Protein AF-A0A2V9Y1P7-F1 (afdb_monomer_lite)

pLDDT: mean 88.94, std 13.78, range [37.31, 98.06]

Secondary structure (DSSP, 8-state):
--S-TT---TTEEEEE--TT--HHHHHTSHHHHTTT--HHHHHHHHHS---HHHHHHHIIIII---EEPTTSSSEE--TTGGG-TTSSSTTEEEEEPTT------------

Radius of gyration: 13.61 Å; chains: 1; bounding box: 35×36×35 Å

Sequence (111 aa):
MPSSLDYVPENSMPYTVSSRDSWETLAQRPDVQNSGMSAIDLCYFNFKTRNFAEINWYLNRKIGCRHATRDGSNYMFSDSDKYTQKCPSPGVVYLPKHGSIAPVHETTEEP

Structure (mmCIF, N/CA/C/O backbone):
data_AF-A0A2V9Y1P7-F1
#
_entry.id   AF-A0A2V9Y1P7-F1
#
loop_
_atom_site.group_PDB
_atom_site.id
_atom_site.type_symbol
_atom_site.label_atom_id
_atom_site.label_alt_id
_atom_site.label_comp_id
_atom_site.label_asym_id
_atom_site.label_entity_id
_atom_site.label_seq_id
_atom_site.pdbx_PDB_ins_code
_atom_site.Cartn_x
_atom_site.Cartn_y
_atom_site.Cartn_z
_atom_site.occupancy
_atom_site.B_iso_or_equiv
_atom_site.auth_seq_id
_atom_site.auth_comp_id
_atom_site.auth_asym_id
_atom_site.auth_atom_id
_atom_site.pdbx_PDB_model_num
ATOM 1 N N . MET A 1 1 ? 1.806 -17.628 -1.745 1.00 80.00 1 MET A N 1
ATOM 2 C CA . MET A 1 1 ? 1.710 -16.203 -1.372 1.00 80.00 1 MET A CA 1
ATOM 3 C C . MET A 1 1 ? 0.434 -16.023 -0.557 1.00 80.00 1 MET A C 1
ATOM 5 O O . MET A 1 1 ? -0.545 -16.663 -0.919 1.00 80.00 1 MET A O 1
ATOM 9 N N . PRO A 1 2 ? 0.441 -15.240 0.531 1.00 90.44 2 PRO A N 1
ATOM 10 C CA . PRO A 1 2 ? -0.636 -15.247 1.540 1.00 90.44 2 PRO A CA 1
ATOM 11 C C . PRO A 1 2 ? -2.030 -14.769 1.093 1.00 90.44 2 PRO A C 1
ATOM 13 O O . PRO A 1 2 ? -3.026 -15.181 1.670 1.00 90.44 2 PRO A O 1
ATOM 16 N N . SER A 1 3 ? -2.121 -13.942 0.051 1.00 94.19 3 SER A N 1
ATOM 17 C CA . SER A 1 3 ? -3.363 -13.526 -0.605 1.00 94.19 3 SER A CA 1
ATOM 18 C C . SER A 1 3 ? -3.213 -13.645 -2.125 1.00 94.19 3 SER A C 1
ATOM 20 O O . SER A 1 3 ? -2.106 -13.754 -2.663 1.00 94.19 3 SER A O 1
ATOM 22 N N . SER A 1 4 ? -4.331 -13.660 -2.846 1.00 95.88 4 SER A N 1
ATOM 23 C CA . SER A 1 4 ? -4.298 -13.617 -4.305 1.00 95.88 4 SER A CA 1
ATOM 24 C C . SER A 1 4 ? -3.919 -12.216 -4.810 1.00 95.88 4 SER A C 1
ATOM 26 O O . SER A 1 4 ? -4.014 -11.205 -4.109 1.00 95.88 4 SER A O 1
ATOM 28 N N . LEU A 1 5 ? -3.458 -12.133 -6.057 1.00 94.94 5 LEU A N 1
ATOM 29 C CA . LEU A 1 5 ? -3.057 -10.862 -6.665 1.00 94.94 5 LEU A CA 1
ATOM 30 C C . LEU A 1 5 ? -4.236 -9.903 -6.909 1.00 94.94 5 LEU A C 1
ATOM 32 O O . LEU A 1 5 ? -4.035 -8.692 -6.917 1.00 94.94 5 LEU A O 1
ATOM 36 N N . ASP A 1 6 ? -5.441 -10.440 -7.063 1.00 94.81 6 ASP A N 1
ATOM 37 C CA . ASP A 1 6 ? -6.716 -9.734 -7.216 1.00 94.81 6 ASP A CA 1
ATOM 38 C C . ASP A 1 6 ? -7.465 -9.528 -5.887 1.00 94.81 6 ASP A C 1
ATOM 40 O O . ASP A 1 6 ? -8.526 -8.911 -5.877 1.00 94.81 6 ASP A O 1
ATOM 44 N N . TYR A 1 7 ? -6.916 -9.998 -4.759 1.00 95.19 7 TYR A N 1
ATOM 45 C CA . TYR A 1 7 ? -7.516 -9.800 -3.439 1.00 95.19 7 TYR A CA 1
ATOM 46 C C . TYR A 1 7 ? -7.742 -8.311 -3.145 1.00 95.19 7 TYR A C 1
ATOM 48 O O . TYR A 1 7 ? -6.817 -7.494 -3.241 1.00 95.19 7 TYR A O 1
ATOM 56 N N . VAL A 1 8 ? -8.962 -7.988 -2.724 1.00 95.38 8 VAL A N 1
ATOM 57 C CA . VAL A 1 8 ? -9.372 -6.668 -2.246 1.00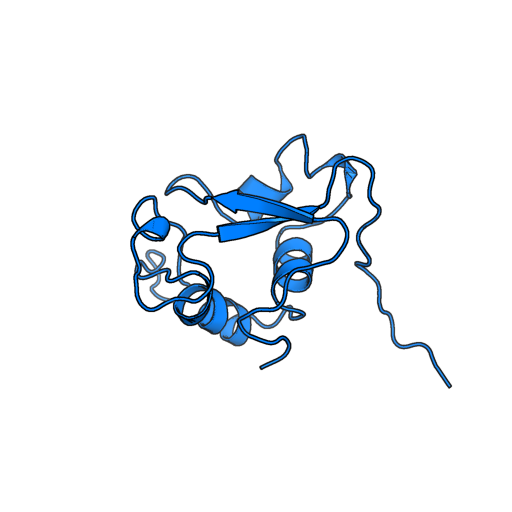 95.38 8 VAL A CA 1
ATOM 58 C C . VAL A 1 8 ? -9.852 -6.824 -0.806 1.00 95.38 8 VAL A C 1
ATOM 60 O O . VAL A 1 8 ? -10.755 -7.627 -0.569 1.00 95.38 8 VAL A O 1
ATOM 63 N N . PRO A 1 9 ? -9.284 -6.087 0.161 1.00 93.50 9 PRO A N 1
ATOM 64 C CA . PRO A 1 9 ? -9.749 -6.151 1.539 1.00 93.50 9 PRO A CA 1
ATOM 65 C C . PRO A 1 9 ? -11.187 -5.639 1.655 1.00 93.50 9 PRO A C 1
ATOM 67 O O . PRO A 1 9 ? -11.554 -4.635 1.036 1.00 93.50 9 PRO A O 1
ATOM 70 N N . GLU A 1 10 ? -11.997 -6.295 2.479 1.00 90.88 10 GLU A N 1
ATOM 71 C CA . GLU A 1 10 ? -13.340 -5.814 2.797 1.00 90.88 10 GLU A CA 1
ATOM 72 C C . GLU A 1 10 ? -13.295 -4.454 3.503 1.00 90.88 10 GLU A C 1
ATOM 74 O O . GLU A 1 10 ? -12.304 -4.089 4.137 1.00 90.88 10 GLU A O 1
ATOM 79 N N . ASN A 1 11 ? -14.385 -3.687 3.390 1.00 89.75 11 ASN A N 1
ATOM 80 C CA . ASN A 1 11 ? -14.514 -2.358 3.997 1.00 89.75 11 ASN A CA 1
ATOM 81 C C . ASN A 1 11 ? -13.353 -1.410 3.670 1.00 89.75 11 ASN A C 1
ATOM 83 O O . ASN A 1 11 ? -12.998 -0.560 4.480 1.00 89.75 11 ASN A O 1
ATOM 87 N N . SER A 1 12 ? -12.782 -1.527 2.473 1.00 93.19 12 SER A N 1
ATOM 88 C CA . SER A 1 12 ? -11.670 -0.694 2.032 1.00 93.19 12 SER A CA 1
ATOM 89 C C . SER A 1 12 ? -12.065 0.338 0.978 1.00 93.19 12 SER A C 1
ATOM 91 O O . SER A 1 12 ? -13.145 0.281 0.381 1.00 93.19 12 SER A O 1
ATOM 93 N N . MET A 1 13 ? -11.174 1.302 0.767 1.00 94.31 13 MET A N 1
ATOM 94 C CA . MET A 1 13 ? -11.186 2.251 -0.338 1.00 94.31 13 MET A CA 1
ATOM 95 C C . MET A 1 13 ? -9.859 2.148 -1.096 1.00 94.31 13 MET A C 1
ATOM 97 O O . MET A 1 13 ? -8.804 2.130 -0.454 1.00 94.31 13 MET A O 1
ATOM 101 N N . PRO A 1 14 ? -9.879 2.096 -2.439 1.00 96.75 14 PRO A N 1
ATOM 102 C CA . PRO A 1 14 ? -8.653 2.134 -3.220 1.00 96.75 14 PRO A CA 1
ATOM 103 C C . PRO A 1 14 ? -7.981 3.504 -3.078 1.00 96.75 14 PRO A C 1
ATOM 105 O O . PRO A 1 14 ? -8.642 4.545 -3.082 1.00 96.75 14 PRO A O 1
ATOM 108 N N . TYR A 1 15 ? -6.659 3.496 -2.991 1.00 97.19 15 TYR A N 1
ATOM 109 C CA . TYR A 1 15 ? -5.813 4.675 -2.915 1.00 97.19 15 TYR A CA 1
ATOM 110 C C . TYR A 1 15 ? -4.646 4.533 -3.888 1.00 97.19 15 TYR A C 1
ATOM 112 O O . TYR A 1 15 ? -3.910 3.543 -3.855 1.00 97.19 15 TYR A O 1
ATOM 120 N N . THR A 1 16 ? -4.475 5.534 -4.749 1.00 98.00 16 THR A N 1
ATOM 121 C CA . THR A 1 16 ? -3.342 5.599 -5.673 1.00 98.00 16 THR A CA 1
ATOM 122 C C . THR A 1 16 ? -2.145 6.208 -4.961 1.00 98.00 16 THR A C 1
ATOM 124 O O . THR A 1 16 ? -2.205 7.366 -4.549 1.00 98.00 16 THR A O 1
ATOM 127 N N . VAL A 1 17 ? -1.065 5.442 -4.842 1.00 97.75 17 VAL A N 1
ATOM 128 C CA . VAL A 1 17 ? 0.163 5.888 -4.179 1.00 97.75 17 VAL A CA 1
ATOM 129 C C . VAL A 1 17 ? 0.947 6.887 -5.033 1.00 97.75 17 VAL A C 1
ATOM 131 O O . VAL A 1 17 ? 0.835 6.928 -6.261 1.00 97.75 17 VAL A O 1
ATOM 134 N N . SER A 1 18 ? 1.761 7.687 -4.355 1.00 97.38 18 SER A N 1
ATOM 135 C CA . SER A 1 18 ? 2.677 8.681 -4.907 1.00 97.38 18 SER A CA 1
ATOM 136 C C . SER A 1 18 ? 4.097 8.466 -4.384 1.00 97.38 18 SER A C 1
ATOM 138 O O . SER A 1 18 ? 4.321 7.718 -3.432 1.00 97.38 18 SER A O 1
ATOM 140 N N . SER A 1 19 ? 5.069 9.198 -4.932 1.00 96.56 19 SER A N 1
ATOM 141 C CA . SER A 1 19 ? 6.466 9.146 -4.457 1.00 96.56 19 SER A CA 1
ATOM 142 C C . SER A 1 19 ? 6.662 9.684 -3.029 1.00 96.56 19 SER A C 1
ATOM 144 O O . SER A 1 19 ? 7.761 9.605 -2.484 1.00 96.56 19 SER A O 1
ATOM 146 N N . ARG A 1 20 ? 5.626 10.292 -2.435 1.00 95.88 20 ARG A N 1
ATOM 147 C CA . ARG A 1 20 ? 5.631 10.805 -1.054 1.00 95.88 20 ARG A CA 1
ATOM 148 C C . ARG A 1 20 ? 5.032 9.814 -0.057 1.00 95.88 20 ARG A C 1
ATOM 150 O O . ARG A 1 20 ? 5.069 10.074 1.145 1.00 95.88 20 ARG A O 1
ATOM 157 N N . ASP A 1 21 ? 4.463 8.718 -0.547 1.00 97.62 21 ASP A N 1
ATOM 158 C CA . ASP A 1 21 ? 3.821 7.723 0.291 1.00 97.62 21 ASP A CA 1
ATOM 159 C C . ASP A 1 21 ? 4.824 6.661 0.761 1.00 97.62 21 ASP A C 1
ATOM 161 O O . ASP A 1 21 ? 5.724 6.234 0.038 1.00 97.62 21 ASP A O 1
ATOM 165 N N . SER A 1 22 ? 4.624 6.196 1.986 1.00 96.88 22 SER A N 1
ATOM 166 C CA . SER A 1 22 ? 5.170 4.966 2.549 1.00 96.88 22 SER A CA 1
ATOM 167 C C . SER A 1 22 ? 4.081 4.331 3.412 1.00 96.88 22 SER A C 1
ATOM 169 O O . SER A 1 22 ? 3.072 4.969 3.714 1.00 96.88 22 SER A O 1
ATOM 171 N N . TRP A 1 23 ? 4.252 3.086 3.850 1.00 96.62 23 TRP A N 1
ATOM 172 C CA . TRP A 1 23 ? 3.274 2.480 4.759 1.00 96.62 23 TRP A CA 1
ATOM 173 C C . TRP A 1 23 ? 3.110 3.286 6.057 1.00 96.62 23 TRP A C 1
ATOM 175 O O . TRP A 1 23 ? 2.001 3.397 6.577 1.00 96.62 23 TRP A O 1
ATOM 185 N N . GLU A 1 24 ? 4.184 3.911 6.541 1.00 96.56 24 GLU A N 1
ATOM 186 C CA . GLU A 1 24 ? 4.174 4.808 7.698 1.00 96.56 24 GLU A CA 1
ATOM 187 C C . GLU A 1 24 ? 3.375 6.083 7.430 1.00 96.56 24 GLU A C 1
ATOM 189 O O . GLU A 1 24 ? 2.531 6.447 8.249 1.00 96.56 24 GLU A O 1
ATOM 194 N N . THR A 1 25 ? 3.597 6.756 6.295 1.00 97.62 25 THR A N 1
ATOM 195 C CA . THR A 1 25 ? 2.848 7.987 5.997 1.00 97.62 25 THR A CA 1
ATOM 196 C C . THR A 1 25 ? 1.375 7.691 5.727 1.00 97.62 25 THR A C 1
ATOM 198 O O . THR A 1 25 ? 0.520 8.468 6.150 1.00 97.62 25 THR A O 1
ATOM 201 N N . LEU A 1 26 ? 1.057 6.541 5.118 1.00 96.69 26 LEU A N 1
ATOM 202 C CA . LEU A 1 26 ? -0.319 6.084 4.917 1.00 96.69 26 LEU A CA 1
ATOM 203 C C . LEU A 1 26 ? -1.030 5.788 6.242 1.00 96.69 26 LEU A C 1
ATOM 205 O O . LEU A 1 26 ? -2.165 6.223 6.422 1.00 96.69 26 LEU A O 1
ATOM 209 N N . ALA A 1 27 ? -0.366 5.118 7.189 1.00 94.81 27 ALA A N 1
ATOM 210 C CA . ALA A 1 27 ? -0.914 4.867 8.527 1.00 94.81 27 ALA A CA 1
ATOM 211 C C . ALA A 1 27 ? -1.173 6.165 9.309 1.00 94.81 27 ALA A C 1
ATOM 213 O O . ALA A 1 27 ? -2.099 6.246 10.113 1.00 94.81 27 ALA A O 1
ATOM 214 N N . GLN A 1 28 ? -0.381 7.207 9.047 1.00 95.06 28 GLN A N 1
ATOM 215 C CA . GLN A 1 28 ? -0.530 8.518 9.673 1.00 95.06 28 GLN A CA 1
ATOM 216 C C . GLN A 1 28 ? -1.600 9.401 9.027 1.00 95.06 28 GLN A C 1
ATOM 218 O O . GLN A 1 28 ? -1.866 10.486 9.549 1.00 95.06 28 GLN A O 1
ATOM 223 N N . ARG A 1 29 ? -2.232 8.993 7.923 1.00 92.69 29 ARG A N 1
ATOM 224 C CA . ARG A 1 29 ? -3.278 9.814 7.311 1.00 92.69 29 ARG A CA 1
ATOM 225 C C . ARG A 1 29 ? -4.495 9.941 8.242 1.00 92.69 29 ARG A C 1
ATOM 227 O O . ARG A 1 29 ? -4.886 8.946 8.851 1.00 92.69 29 ARG A O 1
ATOM 234 N N . PRO A 1 30 ? -5.155 11.111 8.321 1.00 90.56 30 PRO A N 1
ATOM 235 C CA . PRO A 1 30 ? -6.305 11.304 9.212 1.00 90.56 30 PRO A CA 1
ATOM 236 C C . PRO A 1 30 ? -7.476 10.330 8.985 1.00 90.56 30 PRO A C 1
ATOM 238 O O . PRO A 1 30 ? -8.169 9.961 9.932 1.00 90.56 30 PRO A O 1
ATOM 241 N N . ASP A 1 31 ? -7.698 9.896 7.742 1.00 87.38 31 ASP A N 1
ATOM 242 C CA . ASP A 1 31 ? -8.727 8.914 7.372 1.00 87.38 31 ASP A CA 1
ATOM 243 C C . ASP A 1 31 ? -8.384 7.487 7.833 1.00 87.38 31 ASP A C 1
ATOM 245 O O . ASP A 1 31 ? -9.290 6.712 8.140 1.00 87.38 31 ASP A O 1
ATOM 249 N N . VAL A 1 32 ? -7.093 7.168 7.963 1.00 90.56 32 VAL A N 1
ATOM 250 C CA . VAL A 1 32 ? -6.595 5.864 8.421 1.00 90.56 32 VAL A CA 1
ATOM 251 C C . VAL A 1 32 ? -6.392 5.822 9.934 1.00 90.56 32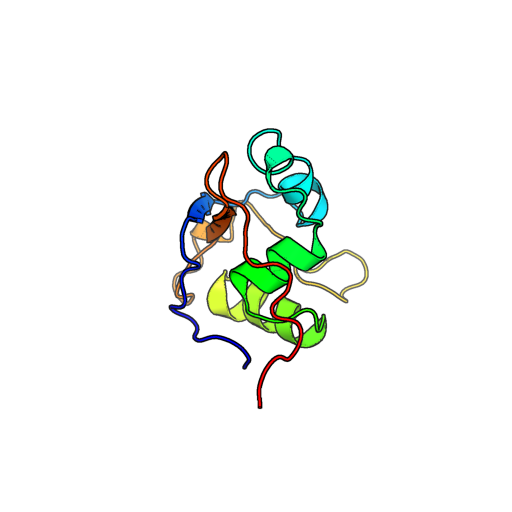 VAL A C 1
ATOM 253 O O . VAL A 1 32 ? -6.700 4.802 10.544 1.00 90.56 32 VAL A O 1
ATOM 256 N N . GLN A 1 33 ? -5.946 6.909 10.572 1.00 88.44 33 GLN A N 1
ATOM 257 C CA . GLN A 1 33 ? -5.630 6.937 12.011 1.00 88.44 33 GLN A CA 1
ATOM 258 C C . GLN A 1 33 ? -6.786 6.459 12.902 1.00 88.44 33 GLN A C 1
ATOM 260 O O . GLN A 1 33 ? -6.557 5.791 13.907 1.00 88.44 33 GLN A O 1
ATOM 265 N N . ASN A 1 34 ? -8.033 6.726 12.505 1.00 84.75 34 ASN A N 1
ATOM 266 C CA . ASN A 1 34 ? -9.221 6.288 13.246 1.00 84.75 34 ASN A CA 1
ATOM 267 C C . ASN A 1 34 ? -9.411 4.760 13.274 1.00 84.75 34 ASN A C 1
ATOM 269 O O . ASN A 1 34 ? -10.174 4.262 14.094 1.00 84.75 34 ASN A O 1
ATOM 273 N N . SER A 1 35 ? -8.728 4.017 12.398 1.00 85.25 35 SER A N 1
ATOM 274 C CA . SER A 1 35 ? -8.705 2.548 12.418 1.00 85.25 35 SER A CA 1
ATOM 275 C C . SER A 1 35 ? -7.718 1.970 13.440 1.00 85.25 35 SER A C 1
ATOM 277 O O . SER A 1 35 ? -7.772 0.777 13.723 1.00 85.25 35 SER A O 1
ATOM 279 N N . GLY A 1 36 ? -6.794 2.783 13.969 1.00 85.62 36 GLY A N 1
ATOM 280 C CA . GLY A 1 36 ? -5.732 2.331 14.873 1.00 85.62 36 GLY A CA 1
ATOM 281 C C . GLY A 1 36 ? -4.650 1.460 14.218 1.00 85.62 36 GLY A C 1
ATOM 282 O O . GLY A 1 36 ? -3.818 0.901 14.927 1.00 85.62 36 GLY A O 1
ATOM 283 N N . MET A 1 37 ? -4.641 1.326 12.888 1.00 88.81 37 MET A N 1
ATOM 284 C CA . MET A 1 37 ? -3.688 0.474 12.173 1.00 88.81 37 MET A CA 1
ATOM 285 C C . MET A 1 37 ? -2.292 1.091 12.106 1.00 88.81 37 MET A C 1
ATOM 287 O O . MET A 1 37 ? -2.116 2.243 11.709 1.00 88.81 37 MET A O 1
ATOM 291 N N . SER A 1 38 ? -1.279 0.284 12.416 1.00 92.62 38 SER A N 1
ATOM 292 C CA . SER A 1 38 ? 0.114 0.621 12.130 1.00 92.62 38 SER A CA 1
ATOM 293 C C . SER A 1 38 ? 0.470 0.382 10.653 1.00 92.62 38 SER A C 1
ATOM 295 O O . SER A 1 38 ? -0.287 -0.227 9.894 1.00 92.62 38 SER A O 1
ATOM 297 N N . ALA A 1 39 ? 1.667 0.804 10.236 1.00 94.81 39 ALA A N 1
ATOM 298 C CA . ALA A 1 39 ? 2.190 0.533 8.894 1.00 94.81 39 ALA A CA 1
ATOM 299 C C . ALA A 1 39 ? 2.188 -0.971 8.552 1.00 94.81 39 ALA A C 1
ATOM 301 O O . ALA A 1 39 ? 1.772 -1.372 7.465 1.00 94.81 39 ALA A O 1
ATOM 302 N N . ILE A 1 40 ? 2.601 -1.822 9.499 1.00 94.94 40 ILE A N 1
ATOM 303 C CA . ILE A 1 40 ? 2.647 -3.273 9.283 1.00 94.94 40 ILE A CA 1
ATOM 304 C C . ILE A 1 40 ? 1.245 -3.897 9.243 1.00 94.94 40 ILE A C 1
ATOM 306 O O . ILE A 1 40 ? 1.028 -4.899 8.560 1.00 94.94 40 ILE A O 1
ATOM 310 N N . ASP A 1 41 ? 0.273 -3.280 9.913 1.00 93.81 41 ASP A N 1
ATOM 311 C CA . ASP A 1 41 ? -1.127 -3.693 9.844 1.00 93.81 41 ASP A CA 1
ATOM 312 C C . ASP A 1 41 ? -1.763 -3.324 8.507 1.00 93.81 41 ASP A C 1
ATOM 314 O O . ASP A 1 41 ? -2.523 -4.125 7.970 1.00 93.81 41 ASP A O 1
ATOM 318 N N . LEU A 1 42 ? -1.401 -2.182 7.914 1.00 95.12 42 LEU A N 1
ATOM 319 C CA . LEU A 1 42 ? -1.798 -1.851 6.542 1.00 95.12 42 LEU A CA 1
ATOM 320 C C . LEU A 1 42 ? -1.216 -2.836 5.520 1.00 95.12 42 LEU A C 1
ATOM 322 O O . LEU A 1 42 ? -1.924 -3.237 4.592 1.00 95.12 42 LEU A O 1
ATOM 326 N N . CYS A 1 43 ? 0.033 -3.277 5.699 1.00 96.00 43 CYS A N 1
ATOM 327 C CA . CYS A 1 43 ? 0.612 -4.346 4.880 1.00 96.00 43 CYS A CA 1
ATOM 328 C C . CYS A 1 43 ? -0.195 -5.644 5.012 1.00 96.00 43 CYS A C 1
ATOM 330 O O . CYS A 1 43 ? -0.568 -6.252 4.005 1.00 96.00 43 CYS A O 1
ATOM 332 N N . TYR A 1 44 ? -0.513 -6.048 6.246 1.00 95.56 44 TYR A N 1
ATOM 333 C CA . TYR A 1 44 ? -1.323 -7.238 6.493 1.00 95.56 44 TYR A CA 1
ATOM 334 C C . TYR A 1 44 ? -2.732 -7.100 5.907 1.00 95.56 44 TYR A C 1
ATOM 336 O O . TYR A 1 44 ? -3.222 -8.026 5.268 1.00 95.56 44 TYR A O 1
ATOM 344 N N . PHE A 1 45 ? -3.358 -5.935 6.041 1.00 95.00 45 PHE A N 1
ATOM 345 C CA . PHE A 1 45 ? -4.664 -5.641 5.461 1.00 95.00 45 PHE A CA 1
ATOM 346 C C . PHE A 1 45 ? -4.663 -5.853 3.947 1.00 95.00 45 PHE A C 1
ATOM 348 O O . PHE A 1 45 ? -5.546 -6.530 3.428 1.00 95.00 45 PHE A O 1
ATOM 355 N N . ASN A 1 46 ? -3.633 -5.352 3.256 1.00 96.25 46 ASN A N 1
ATOM 356 C CA . ASN A 1 46 ? -3.502 -5.412 1.799 1.00 96.25 46 ASN A CA 1
ATOM 357 C C . ASN A 1 46 ? -3.069 -6.780 1.252 1.00 96.25 46 ASN A C 1
ATOM 359 O O . ASN A 1 46 ? -3.433 -7.122 0.120 1.00 96.25 46 ASN A O 1
ATOM 363 N N . PHE A 1 47 ? -2.272 -7.539 2.012 1.00 96.12 47 PHE A N 1
ATOM 364 C CA . PHE A 1 47 ? -1.558 -8.717 1.498 1.00 96.12 47 PHE A CA 1
ATOM 365 C C . PHE A 1 47 ? -1.731 -10.000 2.317 1.00 96.12 47 PHE A C 1
ATOM 367 O O . PHE A 1 47 ? -1.236 -11.047 1.889 1.00 96.12 47 PHE A O 1
ATOM 374 N N . LYS A 1 48 ? -2.400 -9.931 3.474 1.00 95.62 48 LYS A N 1
ATOM 375 C CA . LYS A 1 48 ? -2.517 -10.999 4.483 1.00 95.62 48 LYS A CA 1
ATOM 376 C C . LYS A 1 48 ? -1.163 -11.511 4.993 1.00 95.62 48 LYS A C 1
ATOM 378 O O . LYS A 1 48 ? -1.012 -12.679 5.331 1.00 95.62 48 LYS A O 1
ATOM 383 N N . THR A 1 49 ? -0.163 -10.628 5.067 1.00 94.81 49 THR A N 1
ATOM 384 C CA . THR A 1 49 ? 1.162 -10.959 5.607 1.00 94.81 49 THR A CA 1
ATOM 385 C C . THR A 1 49 ? 1.876 -9.784 6.253 1.00 94.81 49 THR A C 1
ATOM 387 O O . THR A 1 49 ? 1.671 -8.630 5.888 1.00 94.81 49 THR A O 1
ATOM 390 N N . ARG A 1 50 ? 2.738 -10.116 7.218 1.00 94.31 50 ARG A N 1
ATOM 391 C CA . ARG A 1 50 ? 3.691 -9.211 7.873 1.00 94.31 50 ARG A CA 1
ATOM 392 C C . ARG A 1 50 ? 5.149 -9.567 7.546 1.00 94.31 50 ARG A C 1
ATOM 394 O O . ARG A 1 50 ? 6.066 -8.942 8.066 1.00 94.31 50 ARG A O 1
ATOM 401 N N . ASN A 1 51 ? 5.387 -10.572 6.701 1.00 94.88 51 ASN A N 1
ATOM 402 C CA . ASN A 1 51 ? 6.732 -10.951 6.282 1.00 94.88 51 ASN A CA 1
ATOM 403 C C . ASN A 1 51 ? 7.268 -9.950 5.244 1.00 94.88 51 ASN A C 1
ATOM 405 O O . ASN A 1 51 ? 6.681 -9.779 4.177 1.00 94.88 51 ASN A O 1
ATOM 409 N N . PHE A 1 52 ? 8.407 -9.318 5.529 1.00 92.69 52 PHE A N 1
ATOM 410 C CA . PHE A 1 52 ? 8.968 -8.269 4.671 1.00 92.69 52 PHE A CA 1
ATOM 411 C C . PHE A 1 52 ? 9.330 -8.737 3.255 1.00 92.69 52 PHE A C 1
ATOM 413 O O . PHE A 1 52 ? 9.124 -7.992 2.296 1.00 92.69 52 PHE A O 1
ATOM 420 N N . ALA A 1 53 ? 9.817 -9.970 3.087 1.00 94.88 53 ALA A N 1
ATOM 421 C CA . ALA A 1 53 ? 10.144 -10.500 1.763 1.00 94.88 53 ALA A CA 1
ATOM 422 C C . ALA A 1 53 ? 8.879 -10.693 0.910 1.00 94.88 53 ALA A C 1
ATOM 424 O O . ALA A 1 53 ? 8.870 -10.374 -0.280 1.00 94.88 53 ALA A O 1
ATOM 425 N N . GLU A 1 54 ? 7.790 -11.156 1.526 1.00 96.81 54 GLU A N 1
ATOM 426 C CA . GLU A 1 54 ? 6.499 -11.296 0.851 1.00 96.81 54 GLU A CA 1
ATOM 427 C C . GLU A 1 54 ? 5.873 -9.936 0.535 1.00 96.81 54 GLU A C 1
ATOM 429 O O . GLU A 1 54 ? 5.363 -9.745 -0.569 1.00 96.81 54 GLU A O 1
ATOM 434 N N . ILE A 1 55 ? 5.964 -8.970 1.455 1.00 97.00 55 ILE A N 1
ATOM 435 C CA . ILE A 1 55 ? 5.525 -7.587 1.219 1.00 97.00 55 ILE A CA 1
ATOM 436 C C . ILE A 1 55 ? 6.257 -7.013 0.001 1.00 97.00 55 ILE A C 1
ATOM 438 O O . ILE A 1 55 ? 5.606 -6.554 -0.936 1.00 97.00 55 ILE A O 1
ATOM 442 N N . ASN A 1 56 ? 7.588 -7.118 -0.053 1.00 96.25 56 ASN A N 1
ATOM 443 C CA . ASN A 1 56 ? 8.372 -6.668 -1.208 1.00 96.25 56 ASN A CA 1
ATOM 444 C C . ASN A 1 56 ? 7.973 -7.371 -2.509 1.00 96.25 56 ASN A C 1
ATOM 446 O O . ASN A 1 56 ? 7.928 -6.741 -3.570 1.00 96.25 56 ASN A O 1
ATOM 450 N N . TRP A 1 57 ? 7.642 -8.661 -2.441 1.00 96.62 57 TRP A N 1
ATOM 451 C CA . TRP A 1 57 ? 7.121 -9.385 -3.593 1.00 96.62 57 TRP A CA 1
ATOM 452 C C . TRP A 1 57 ? 5.794 -8.782 -4.087 1.00 96.62 57 TRP A C 1
ATOM 454 O O . TRP A 1 57 ? 5.652 -8.564 -5.292 1.00 96.62 57 TRP A O 1
ATOM 464 N N . TYR A 1 58 ? 4.852 -8.433 -3.200 1.00 97.81 58 TYR A N 1
ATOM 465 C CA . TYR A 1 58 ? 3.594 -7.781 -3.600 1.00 97.81 58 TYR A CA 1
ATOM 466 C C . TYR A 1 58 ? 3.792 -6.362 -4.116 1.00 97.81 58 TYR A C 1
ATOM 468 O O . TYR A 1 58 ? 3.179 -6.012 -5.128 1.00 97.81 58 TYR A O 1
ATOM 476 N N . LEU A 1 59 ? 4.658 -5.568 -3.481 1.00 97.06 59 LEU A N 1
ATOM 477 C CA . LEU A 1 59 ? 5.010 -4.236 -3.974 1.00 97.06 59 LEU A CA 1
ATOM 478 C C . LEU A 1 59 ? 5.443 -4.325 -5.445 1.00 97.06 59 LEU A C 1
ATOM 480 O O . LEU A 1 59 ? 4.916 -3.617 -6.297 1.00 97.06 59 LEU A O 1
ATOM 484 N N . ASN A 1 60 ? 6.296 -5.290 -5.792 1.00 96.06 60 ASN A N 1
ATOM 485 C CA . ASN A 1 60 ? 6.771 -5.464 -7.163 1.00 96.06 60 ASN A CA 1
ATOM 486 C C . ASN A 1 60 ? 5.754 -6.096 -8.134 1.00 96.06 60 ASN A C 1
ATOM 488 O O . ASN A 1 60 ? 5.728 -5.745 -9.318 1.00 96.06 60 ASN A O 1
ATOM 492 N N . ARG A 1 61 ? 4.969 -7.081 -7.677 1.00 96.19 61 ARG A N 1
ATOM 493 C CA . ARG A 1 61 ? 4.128 -7.929 -8.545 1.00 96.19 61 ARG A CA 1
ATOM 494 C C . ARG A 1 61 ? 2.680 -7.468 -8.631 1.00 96.19 61 ARG A C 1
ATOM 496 O O . ARG A 1 61 ? 2.121 -7.496 -9.724 1.00 96.19 61 ARG A O 1
ATOM 503 N N . LYS A 1 62 ? 2.088 -7.056 -7.507 1.00 96.88 62 LYS A N 1
ATOM 504 C CA . LYS A 1 62 ? 0.693 -6.599 -7.412 1.00 96.88 62 LYS A CA 1
ATOM 505 C C . LYS A 1 62 ? 0.570 -5.114 -7.721 1.00 96.88 62 LYS A C 1
ATOM 507 O O . LYS A 1 62 ? -0.241 -4.747 -8.565 1.00 96.88 62 LYS A O 1
ATOM 512 N N . ILE A 1 63 ? 1.402 -4.302 -7.068 1.00 96.94 63 ILE A N 1
ATOM 513 C CA . ILE A 1 63 ? 1.354 -2.836 -7.165 1.00 96.94 63 ILE A CA 1
ATOM 514 C C . ILE A 1 63 ? 2.208 -2.324 -8.322 1.00 96.94 63 ILE A C 1
ATOM 516 O O . ILE A 1 63 ? 1.856 -1.354 -8.980 1.00 96.94 63 ILE A O 1
ATOM 520 N N . GLY A 1 64 ? 3.310 -3.007 -8.621 1.00 96.69 64 GLY A N 1
ATOM 521 C CA . GLY A 1 64 ? 4.186 -2.644 -9.728 1.00 96.69 64 GLY A CA 1
ATOM 522 C C . GLY A 1 64 ? 5.316 -1.697 -9.364 1.00 96.69 64 GLY A C 1
ATOM 523 O O . GLY A 1 64 ? 5.927 -1.151 -10.276 1.00 96.69 64 GLY A O 1
ATOM 524 N N . CYS A 1 65 ? 5.647 -1.564 -8.080 1.00 96.62 65 CYS A N 1
ATOM 525 C CA . CYS A 1 65 ? 6.795 -0.798 -7.616 1.00 96.62 65 CYS A CA 1
ATOM 526 C C . CYS A 1 65 ? 8.089 -1.302 -8.270 1.00 96.62 65 CYS A C 1
ATOM 528 O O . CYS A 1 65 ? 8.425 -2.494 -8.213 1.00 96.62 65 CYS A O 1
ATOM 530 N N . ARG A 1 66 ? 8.823 -0.384 -8.909 1.00 94.44 66 ARG A N 1
ATOM 531 C CA . ARG A 1 66 ? 10.108 -0.669 -9.585 1.00 94.44 66 ARG A CA 1
ATOM 532 C C . ARG A 1 66 ? 11.306 0.017 -8.949 1.00 94.44 66 ARG A C 1
ATOM 534 O O . ARG A 1 66 ? 12.435 -0.364 -9.241 1.00 94.44 66 ARG A O 1
ATOM 541 N N . HIS A 1 67 ? 11.065 0.993 -8.086 1.00 93.56 67 HIS A N 1
ATOM 542 C CA . HIS A 1 67 ? 12.118 1.703 -7.380 1.00 93.56 67 HIS A CA 1
ATOM 543 C C . HIS A 1 67 ? 12.403 1.009 -6.053 1.00 93.56 67 HIS A C 1
ATOM 545 O O . HIS A 1 67 ? 11.476 0.585 -5.362 1.00 93.56 67 HIS A O 1
ATOM 551 N N . ALA A 1 68 ? 13.683 0.883 -5.719 1.00 92.81 68 ALA A N 1
ATOM 552 C CA . ALA A 1 68 ? 14.120 0.381 -4.428 1.00 92.81 68 ALA A CA 1
ATOM 553 C C . ALA A 1 68 ? 14.503 1.543 -3.505 1.00 92.81 68 ALA A C 1
ATOM 555 O O . ALA A 1 68 ? 14.918 2.609 -3.968 1.00 92.81 68 ALA A O 1
ATOM 556 N N . THR A 1 69 ? 14.399 1.315 -2.200 1.00 88.75 69 THR A N 1
ATOM 557 C CA . THR A 1 69 ? 14.984 2.173 -1.172 1.00 88.75 69 THR A CA 1
ATOM 558 C C . THR A 1 69 ? 16.498 2.279 -1.360 1.00 88.75 69 THR A C 1
ATOM 560 O O . THR A 1 69 ? 17.126 1.460 -2.030 1.00 88.75 69 THR A O 1
ATOM 563 N N . ARG A 1 70 ? 17.117 3.307 -0.767 1.00 86.88 70 ARG A N 1
ATOM 564 C CA . ARG A 1 70 ? 18.550 3.602 -0.957 1.00 86.88 70 ARG A CA 1
ATOM 565 C C . ARG A 1 70 ? 19.478 2.445 -0.565 1.00 86.88 70 ARG A C 1
ATOM 567 O O . ARG A 1 70 ? 20.549 2.308 -1.145 1.00 86.88 70 ARG A O 1
ATOM 574 N N . ASP A 1 71 ? 19.082 1.653 0.423 1.00 87.88 71 ASP A N 1
ATOM 575 C CA . ASP A 1 71 ? 19.804 0.460 0.876 1.00 87.88 71 ASP A CA 1
ATOM 576 C C . ASP A 1 71 ? 19.578 -0.768 -0.028 1.00 87.88 71 ASP A C 1
ATOM 578 O O . ASP A 1 71 ? 20.242 -1.783 0.145 1.00 87.88 71 ASP A O 1
ATOM 582 N N . GLY A 1 72 ? 18.663 -0.680 -1.000 1.00 85.31 72 GLY A N 1
ATOM 583 C CA . GLY A 1 72 ? 18.331 -1.745 -1.945 1.00 85.31 72 GLY A CA 1
ATOM 584 C C . GLY A 1 72 ? 17.467 -2.866 -1.364 1.00 85.31 72 GLY A C 1
ATOM 585 O O . GLY A 1 72 ? 17.162 -3.817 -2.082 1.00 85.31 72 GLY A O 1
ATOM 586 N N . SER A 1 73 ? 17.065 -2.771 -0.093 1.00 84.38 73 SER A N 1
ATOM 587 C CA . SER A 1 73 ? 16.410 -3.871 0.625 1.00 84.38 73 SER A CA 1
ATOM 588 C C . SER A 1 73 ? 14.908 -3.958 0.368 1.00 84.38 73 SER A C 1
ATOM 590 O O . SER A 1 73 ? 14.338 -5.042 0.480 1.00 84.38 73 SER A O 1
ATOM 592 N N . ASN A 1 74 ? 14.255 -2.835 0.048 1.00 90.31 74 ASN A N 1
ATOM 593 C CA . ASN A 1 74 ? 12.803 -2.757 -0.098 1.00 90.31 74 ASN A CA 1
ATOM 594 C C . ASN A 1 74 ? 12.396 -2.022 -1.370 1.00 90.31 74 ASN A C 1
ATOM 596 O O . ASN A 1 74 ? 13.104 -1.132 -1.833 1.00 90.31 74 ASN A O 1
ATOM 600 N N . TYR A 1 75 ? 11.231 -2.359 -1.918 1.00 94.62 75 TYR A N 1
ATOM 601 C CA . TYR A 1 75 ? 10.598 -1.517 -2.932 1.00 94.62 75 TYR A CA 1
ATOM 602 C C . TYR A 1 75 ? 9.924 -0.312 -2.269 1.00 94.62 75 TYR A C 1
ATOM 604 O O . TYR A 1 75 ? 9.435 -0.406 -1.145 1.00 94.62 75 TYR A O 1
ATOM 612 N N . MET A 1 76 ? 9.882 0.815 -2.972 1.00 95.31 76 MET A N 1
ATOM 613 C CA . MET A 1 76 ? 9.206 2.036 -2.530 1.00 95.31 76 MET A CA 1
ATOM 614 C C . MET A 1 76 ? 8.124 2.454 -3.522 1.00 95.31 76 MET A C 1
ATOM 616 O O . MET A 1 76 ? 8.223 2.152 -4.715 1.00 95.31 76 MET A O 1
ATOM 620 N N . PHE A 1 77 ? 7.117 3.167 -3.018 1.00 97.81 77 PHE A N 1
ATOM 621 C CA . PHE A 1 77 ? 6.082 3.760 -3.852 1.00 97.81 77 PHE A CA 1
ATOM 622 C C . PHE A 1 77 ? 6.636 4.899 -4.709 1.00 97.81 77 PHE A C 1
ATOM 624 O O . PHE A 1 77 ? 7.568 5.610 -4.325 1.00 97.81 77 PHE A O 1
ATOM 631 N N . SER A 1 78 ? 6.042 5.063 -5.885 1.00 96.69 78 SER A N 1
ATOM 632 C CA . SER A 1 78 ? 6.389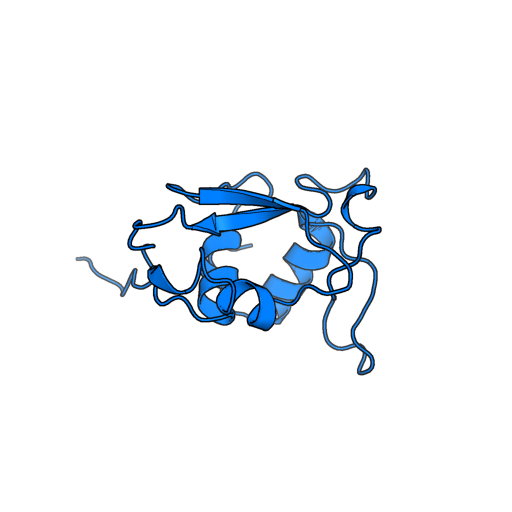 6.095 -6.852 1.00 96.69 78 SER A CA 1
ATOM 633 C C . SER A 1 78 ? 5.158 6.540 -7.634 1.00 96.69 78 SER A C 1
ATOM 635 O O . SER A 1 78 ? 4.272 5.744 -7.946 1.00 96.69 78 SER A O 1
ATOM 637 N N . ASP A 1 79 ? 5.152 7.801 -8.066 1.00 96.12 79 ASP A N 1
ATOM 638 C CA . ASP A 1 79 ? 4.139 8.344 -8.984 1.00 96.12 79 ASP A CA 1
ATOM 639 C C . ASP A 1 79 ? 4.076 7.590 -10.324 1.00 96.12 79 ASP A C 1
ATOM 641 O O . ASP A 1 79 ? 3.089 7.702 -11.057 1.00 96.12 79 ASP A O 1
ATOM 645 N N . SER A 1 80 ? 5.129 6.844 -10.672 1.00 95.75 80 SER A N 1
ATOM 646 C CA . SER A 1 80 ? 5.194 6.023 -11.882 1.00 95.75 80 SER A CA 1
ATOM 647 C C . SER A 1 80 ? 4.501 4.664 -11.747 1.00 95.75 80 SER A C 1
ATOM 649 O O . SER A 1 80 ? 4.166 4.063 -12.771 1.00 95.75 80 SER A O 1
ATOM 651 N N . ASP A 1 81 ? 4.230 4.186 -10.527 1.00 95.31 81 ASP A N 1
ATOM 652 C CA . ASP A 1 81 ? 3.742 2.820 -10.296 1.00 95.31 81 ASP A CA 1
ATOM 653 C C . ASP A 1 81 ? 2.377 2.577 -10.956 1.00 95.31 81 ASP A C 1
ATOM 655 O O . ASP A 1 81 ? 2.145 1.510 -11.533 1.00 95.31 81 ASP A O 1
ATOM 659 N N . LYS A 1 82 ? 1.521 3.609 -10.988 1.00 94.69 82 LYS A N 1
ATOM 660 C CA . LYS A 1 82 ? 0.207 3.602 -11.661 1.00 94.69 82 LYS A CA 1
ATOM 661 C C . LYS A 1 82 ? 0.254 3.334 -13.166 1.00 94.69 82 LYS A C 1
ATOM 663 O O . LYS A 1 82 ? -0.769 3.008 -13.761 1.00 94.69 82 LYS A O 1
ATOM 668 N N . TYR A 1 83 ? 1.420 3.459 -13.793 1.00 94.44 83 TYR A N 1
ATOM 669 C CA . TYR A 1 83 ? 1.601 3.198 -15.221 1.00 94.44 83 TYR A CA 1
ATOM 670 C C . TYR A 1 83 ? 2.170 1.801 -15.507 1.00 94.44 83 TYR A C 1
ATOM 672 O O . TYR A 1 83 ? 2.415 1.456 -16.666 1.00 94.44 83 TYR A O 1
ATOM 680 N N . THR A 1 84 ? 2.374 0.962 -14.486 1.00 93.31 84 THR A N 1
ATOM 681 C CA . THR A 1 84 ? 2.935 -0.383 -14.663 1.00 93.31 84 THR A CA 1
ATOM 682 C C . THR A 1 84 ? 1.899 -1.352 -15.238 1.00 93.31 84 THR A C 1
ATOM 684 O O . THR A 1 84 ? 1.200 -2.053 -14.516 1.00 93.31 84 THR A O 1
ATOM 687 N N . GLN A 1 85 ? 1.851 -1.463 -16.568 1.00 87.19 85 GLN A N 1
ATOM 688 C CA . GLN A 1 85 ? 0.850 -2.248 -17.315 1.00 87.19 85 GLN A CA 1
ATOM 689 C C . GLN A 1 85 ? 0.812 -3.762 -17.015 1.00 87.19 85 GLN A C 1
ATOM 691 O O . GLN A 1 85 ? -0.133 -4.438 -17.407 1.00 87.19 85 GLN A O 1
ATOM 696 N N . LYS A 1 86 ? 1.834 -4.323 -16.354 1.00 88.75 86 LYS A N 1
ATOM 697 C CA . LYS A 1 86 ? 1.947 -5.769 -16.064 1.00 88.75 86 LYS A CA 1
ATOM 698 C C . LYS A 1 86 ? 1.538 -6.152 -14.639 1.00 88.75 86 LYS A C 1
ATOM 700 O O . LYS A 1 86 ? 1.868 -7.251 -14.193 1.00 88.75 86 LYS A O 1
ATOM 705 N N . CYS A 1 87 ? 0.874 -5.254 -13.922 1.00 90.19 87 CYS A N 1
ATOM 706 C CA . CYS A 1 87 ? 0.493 -5.462 -12.534 1.00 90.19 87 CYS A CA 1
ATOM 707 C C . CYS A 1 87 ? -1.036 -5.412 -12.379 1.00 90.19 87 CYS A C 1
ATOM 709 O O . CYS A 1 87 ? -1.667 -4.556 -12.993 1.00 90.19 87 CYS A O 1
ATOM 711 N N . PRO A 1 88 ? -1.637 -6.316 -11.583 1.00 92.06 88 PRO A N 1
ATOM 712 C CA . PRO A 1 88 ? -3.081 -6.354 -11.346 1.00 92.06 88 PRO A CA 1
ATOM 713 C C . PRO A 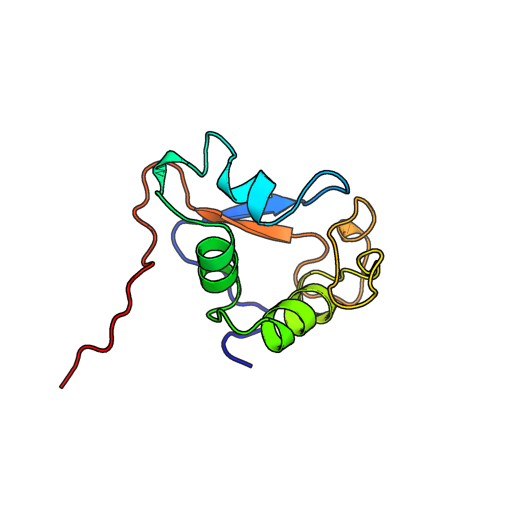1 88 ? -3.658 -5.064 -10.748 1.00 92.06 88 PRO A C 1
ATOM 715 O O . PRO A 1 88 ? -4.822 -4.750 -10.975 1.00 92.06 88 PRO A O 1
ATOM 718 N N . SER A 1 89 ? -2.877 -4.330 -9.951 1.00 94.31 89 SER A N 1
ATOM 719 C CA . SER A 1 89 ? -3.334 -3.132 -9.236 1.00 94.31 89 SER A CA 1
ATOM 720 C C . SER A 1 89 ? -2.265 -2.037 -9.301 1.00 94.31 89 SER A C 1
ATOM 722 O O . SER A 1 89 ? -1.647 -1.719 -8.286 1.00 94.31 89 SER A O 1
ATOM 724 N N . PRO A 1 90 ? -1.988 -1.487 -10.496 1.00 96.56 90 PRO A N 1
ATOM 725 C CA . PRO A 1 90 ? -0.840 -0.618 -10.718 1.00 96.56 90 PRO A CA 1
ATOM 726 C C . PRO A 1 90 ? -0.931 0.638 -9.849 1.00 96.56 90 PRO A C 1
ATOM 728 O O . PRO A 1 90 ? -1.865 1.425 -9.988 1.00 96.56 90 PRO A O 1
ATOM 731 N N . GLY A 1 91 ? 0.031 0.819 -8.945 1.00 97.12 91 GLY A N 1
ATOM 732 C CA . GLY A 1 91 ? 0.080 1.946 -8.013 1.00 97.12 91 GLY A CA 1
ATOM 733 C C . GLY A 1 91 ? -1.110 2.037 -7.052 1.00 97.12 91 GLY A C 1
ATOM 734 O O . GLY A 1 91 ? -1.350 3.117 -6.523 1.00 97.12 91 GLY A O 1
ATOM 735 N N . VAL A 1 92 ? -1.871 0.959 -6.836 1.00 98.06 92 VAL A N 1
ATOM 736 C CA . VAL A 1 92 ? -3.057 0.971 -5.964 1.00 98.06 92 VAL A CA 1
ATOM 737 C C . VAL A 1 92 ? -2.830 0.120 -4.718 1.00 98.06 92 VAL A C 1
ATOM 739 O O . VAL A 1 92 ? -2.496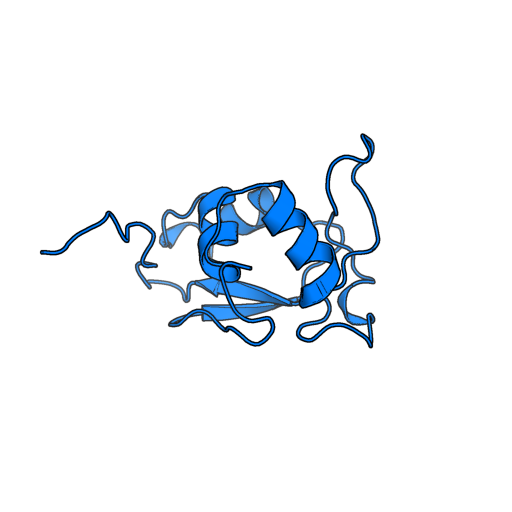 -1.062 -4.806 1.00 98.06 92 VAL A O 1
ATOM 742 N N . VAL A 1 93 ? -3.081 0.727 -3.559 1.00 97.81 93 VAL A N 1
ATOM 743 C CA . VAL A 1 93 ? -3.263 0.060 -2.261 1.00 97.81 93 VAL A CA 1
ATOM 744 C C . VAL A 1 93 ? -4.687 0.286 -1.767 1.00 97.81 93 VAL A C 1
ATOM 746 O O . VAL A 1 93 ? -5.417 1.122 -2.294 1.00 97.81 93 VAL A O 1
ATOM 749 N N . TYR A 1 94 ? -5.086 -0.438 -0.734 1.00 96.75 94 TYR A N 1
ATOM 750 C CA . TYR A 1 94 ? -6.386 -0.319 -0.095 1.00 96.75 94 TYR A CA 1
ATOM 751 C C . TYR A 1 94 ? -6.221 0.221 1.323 1.00 96.75 94 TYR A C 1
ATOM 753 O O . TYR A 1 94 ? -5.435 -0.307 2.114 1.00 96.75 94 TYR A O 1
ATOM 761 N N . LEU A 1 95 ? -6.972 1.272 1.640 1.00 94.81 95 LEU A N 1
ATOM 762 C CA . LEU A 1 95 ? -7.056 1.867 2.972 1.00 94.81 95 LEU A CA 1
ATOM 763 C C . LEU A 1 95 ? -8.391 1.476 3.619 1.00 94.81 95 LEU A C 1
ATOM 765 O O . LEU A 1 95 ? -9.379 1.333 2.894 1.00 94.81 95 LEU A O 1
ATOM 769 N N . PRO A 1 96 ? -8.466 1.290 4.946 1.00 92.44 96 PRO A N 1
ATOM 770 C CA . PRO A 1 96 ? -9.737 1.023 5.615 1.00 92.44 96 PRO A CA 1
ATOM 771 C C . PRO A 1 96 ? -10.703 2.201 5.424 1.00 92.44 96 PRO A C 1
ATOM 773 O O . PRO A 1 96 ? -10.301 3.366 5.442 1.00 92.44 96 PRO A O 1
ATOM 776 N N . LYS A 1 97 ? -11.997 1.916 5.252 1.00 88.56 97 LYS A N 1
ATOM 777 C CA . LYS A 1 97 ? -13.040 2.948 5.265 1.00 88.56 97 LYS A CA 1
ATOM 778 C C . LYS A 1 97 ? -13.061 3.626 6.630 1.00 88.56 97 LYS A C 1
ATOM 780 O O . LYS A 1 97 ? -12.905 2.980 7.668 1.00 88.56 97 LYS A O 1
ATOM 785 N N . HIS A 1 98 ? -13.306 4.930 6.639 1.00 74.75 98 HIS A N 1
ATOM 786 C CA . HIS A 1 98 ? -13.402 5.692 7.879 1.00 74.75 98 HIS A CA 1
ATOM 787 C C . HIS A 1 98 ? -14.452 5.074 8.820 1.00 74.75 98 HIS A C 1
ATOM 789 O O . HIS A 1 98 ? -15.573 4.791 8.400 1.00 74.75 98 HIS A O 1
ATOM 795 N N . GLY A 1 99 ? -14.070 4.818 10.074 1.00 66.06 99 GLY A N 1
ATOM 796 C CA . GLY A 1 99 ? -14.944 4.214 11.086 1.00 66.06 99 GLY A CA 1
ATOM 797 C C . GLY A 1 99 ? -15.069 2.688 11.019 1.00 66.06 99 GLY A C 1
ATOM 798 O O . GLY A 1 99 ? -15.745 2.109 11.865 1.00 66.06 99 GLY A O 1
ATOM 799 N N . SER A 1 100 ? -14.416 2.020 10.062 1.00 65.12 100 SER A N 1
ATOM 800 C CA . SER A 1 100 ? -14.322 0.559 10.078 1.00 65.12 100 SER A CA 1
ATOM 801 C C . SER A 1 100 ? -13.212 0.104 11.031 1.00 65.12 100 SER A C 1
ATOM 803 O O . SER A 1 100 ? -12.070 0.556 10.939 1.00 65.12 100 SER A O 1
ATOM 805 N N . ILE A 1 101 ? -13.554 -0.793 11.961 1.00 63.41 101 ILE A N 1
ATOM 806 C CA . ILE A 1 101 ? -12.561 -1.562 12.714 1.00 63.41 101 ILE A CA 1
ATOM 807 C C . ILE A 1 101 ? -12.054 -2.609 11.734 1.00 63.41 101 ILE A C 1
ATOM 809 O O . ILE A 1 101 ? -12.768 -3.553 11.393 1.00 63.41 101 ILE A O 1
ATOM 813 N N . ALA A 1 102 ? -10.852 -2.407 11.211 1.00 60.84 102 ALA A N 1
ATOM 814 C CA . ALA A 1 102 ? -10.258 -3.414 10.358 1.00 60.84 102 ALA A CA 1
ATOM 815 C C . ALA A 1 102 ? -9.963 -4.673 11.196 1.00 60.84 102 ALA A C 1
ATOM 817 O O . ALA A 1 102 ? -9.554 -4.551 12.353 1.00 60.84 102 ALA A O 1
ATOM 818 N N . PRO A 1 103 ? -10.149 -5.885 10.651 1.00 61.28 103 PRO A N 1
ATOM 819 C CA . PRO A 1 103 ? -9.809 -7.116 11.351 1.00 61.28 103 PRO A CA 1
ATOM 820 C C . PRO A 1 103 ? -8.2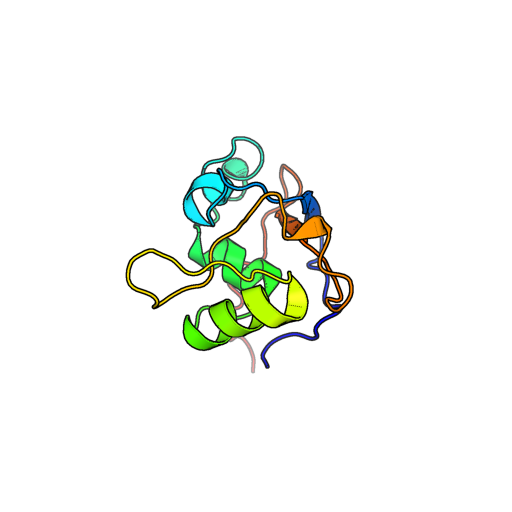79 -7.243 11.407 1.00 61.28 103 PRO A C 1
ATOM 822 O O . PRO A 1 103 ? -7.646 -7.843 10.541 1.00 61.28 103 PRO A O 1
ATOM 825 N N . VAL A 1 104 ? -7.660 -6.597 12.398 1.00 56.91 104 VAL A N 1
ATOM 826 C CA . VAL A 1 104 ? -6.199 -6.608 12.608 1.00 56.91 104 VAL A CA 1
ATOM 827 C C . VAL A 1 104 ? -5.756 -7.774 13.502 1.00 56.91 104 VAL A C 1
ATOM 829 O O . VAL A 1 104 ? -4.565 -8.097 13.587 1.00 56.91 104 VAL A O 1
ATOM 832 N N . HIS A 1 105 ? -6.729 -8.437 14.127 1.00 51.53 105 HIS A N 1
ATOM 833 C CA . HIS A 1 105 ? -6.573 -9.575 15.022 1.00 51.53 105 HIS A CA 1
ATOM 834 C C . HIS A 1 105 ? -7.464 -10.736 14.565 1.00 51.53 105 HIS A C 1
ATOM 836 O O . HIS A 1 105 ? -8.448 -11.061 15.211 1.00 51.53 105 HIS A O 1
ATOM 842 N N . GLU A 1 106 ? -7.106 -11.406 13.470 1.00 50.38 106 GLU A N 1
ATOM 843 C CA . GLU A 1 106 ? -7.317 -12.860 13.432 1.00 50.38 106 GLU A CA 1
ATOM 844 C C . GLU A 1 106 ? -6.174 -13.468 14.254 1.00 50.38 106 GLU A C 1
ATOM 846 O O . GLU A 1 106 ? -5.166 -13.944 13.731 1.00 50.38 106 GLU A O 1
ATOM 851 N N . THR A 1 107 ? -6.270 -13.334 15.579 1.00 42.56 107 THR A N 1
ATOM 852 C CA . THR A 1 107 ? -5.652 -14.312 16.468 1.00 42.56 107 THR A CA 1
ATOM 853 C C . THR A 1 107 ? -6.334 -15.635 16.175 1.00 42.56 107 THR A C 1
ATOM 855 O O . THR A 1 107 ? -7.556 -15.704 16.153 1.00 42.56 107 THR A O 1
ATOM 858 N N . THR A 1 108 ? -5.525 -16.652 15.906 1.00 41.72 108 THR A N 1
ATOM 859 C CA . THR A 1 108 ? -5.879 -18.073 15.947 1.00 41.72 108 THR A CA 1
ATOM 860 C C . THR A 1 108 ? -6.956 -18.373 16.988 1.00 41.72 108 THR A C 1
ATOM 862 O O . THR A 1 108 ? -6.645 -18.481 18.167 1.00 41.72 108 THR A O 1
ATOM 865 N N . GLU A 1 109 ? -8.184 -18.532 16.523 1.00 53.00 109 GLU A N 1
ATOM 866 C CA . GLU A 1 109 ? -9.333 -19.175 17.159 1.00 53.00 109 GLU A CA 1
ATOM 867 C C . GLU A 1 109 ? -10.101 -19.726 15.942 1.00 53.00 109 GLU A C 1
ATOM 869 O O . GLU A 1 109 ? -10.336 -18.990 14.987 1.00 53.00 109 GLU A O 1
ATOM 874 N N . GLU A 1 110 ? -10.386 -21.014 15.762 1.00 37.31 110 GLU A N 1
ATOM 875 C CA . GLU A 1 110 ? -10.698 -22.149 16.649 1.00 37.31 110 GLU A CA 1
ATOM 876 C C . GLU A 1 110 ? -10.601 -23.449 15.787 1.00 37.31 110 GLU A C 1
ATOM 878 O O . GLU A 1 110 ? -10.255 -23.338 14.602 1.00 37.31 110 GLU A O 1
ATOM 883 N N . PRO A 1 111 ? -11.024 -24.658 16.224 1.00 48.12 111 PRO A N 1
ATOM 884 C CA . PRO A 1 111 ? -11.216 -25.233 17.564 1.00 48.12 111 PRO A CA 1
ATOM 885 C C . PRO A 1 111 ? -10.237 -26.383 17.898 1.00 48.12 111 PRO A C 1
ATOM 887 O O . PRO A 1 111 ? -9.644 -26.987 16.973 1.00 48.12 111 PRO A O 1
#

Foldseek 3Di:
DQDDLLDDAPQWDKDQDAQPDDLQVLCVDPQQVQLVDHSLLQLCRFQVDSDQVSSQVCCCAAQNFDDADPVRSHGGQHPCQQVRPRHNHRRIGIGHGRPDNGPSDPPDDDD